Protein AF-A0A822EVS8-F1 (afdb_monomer)

Structure (mmCIF, N/CA/C/O backbone):
data_AF-A0A822EVS8-F1
#
_entry.id   AF-A0A822EVS8-F1
#
loop_
_atom_site.group_PDB
_atom_site.id
_atom_site.type_symbol
_atom_site.label_atom_id
_atom_site.label_alt_id
_atom_site.label_comp_id
_atom_site.label_asym_id
_atom_site.label_entity_id
_atom_site.label_seq_id
_atom_site.pdbx_PDB_ins_code
_atom_site.Cartn_x
_atom_site.Cartn_y
_atom_site.Cartn_z
_atom_site.occupancy
_atom_site.B_iso_or_equiv
_atom_site.auth_seq_id
_atom_site.auth_comp_id
_atom_site.auth_asym_id
_atom_site.auth_atom_id
_atom_site.pdbx_PDB_model_num
ATOM 1 N N . ASN A 1 1 ? -17.637 -15.374 25.736 1.00 43.69 1 ASN A N 1
ATOM 2 C CA . ASN A 1 1 ? -17.342 -14.759 24.424 1.00 43.69 1 ASN A CA 1
ATOM 3 C C . ASN A 1 1 ? -17.107 -13.270 24.599 1.00 43.69 1 ASN A C 1
ATOM 5 O O . ASN A 1 1 ? -18.025 -12.490 24.393 1.00 43.69 1 ASN A O 1
ATOM 9 N N . ASN A 1 2 ? -15.901 -12.880 25.023 1.00 48.59 2 ASN A N 1
ATOM 10 C CA . ASN A 1 2 ? -15.503 -11.473 25.046 1.00 48.59 2 ASN A CA 1
ATOM 11 C C . ASN A 1 2 ? -15.127 -11.081 23.622 1.00 48.59 2 ASN A C 1
ATOM 13 O O . ASN A 1 2 ? -14.035 -11.393 23.155 1.00 48.59 2 ASN A O 1
ATOM 17 N N . LYS A 1 3 ? -16.066 -10.455 22.916 1.00 55.91 3 LYS A N 1
ATOM 18 C CA . LYS A 1 3 ? -15.758 -9.708 21.704 1.00 55.91 3 LYS A CA 1
ATOM 19 C C . LYS A 1 3 ? -14.981 -8.486 22.196 1.00 55.91 3 LYS A C 1
ATOM 21 O O . LYS A 1 3 ? -15.553 -7.629 22.857 1.00 55.91 3 LYS A O 1
ATOM 26 N N . SER A 1 4 ? -13.662 -8.491 22.040 1.00 63.69 4 SER A N 1
ATOM 27 C CA . SER A 1 4 ? -12.844 -7.313 22.320 1.00 63.69 4 SER A CA 1
ATOM 28 C C . SER A 1 4 ? -13.236 -6.253 21.297 1.00 63.69 4 SER A C 1
ATOM 30 O O . SER A 1 4 ? -12.843 -6.347 20.133 1.00 63.69 4 SER A O 1
ATOM 32 N N . ASP A 1 5 ? -14.094 -5.322 21.704 1.00 78.56 5 ASP A N 1
ATOM 33 C CA . ASP A 1 5 ? -14.508 -4.216 20.854 1.00 78.56 5 ASP A CA 1
ATOM 34 C C . ASP A 1 5 ? -13.286 -3.329 20.602 1.00 78.56 5 ASP A C 1
ATOM 36 O O . ASP A 1 5 ? -12.721 -2.750 21.527 1.00 78.56 5 ASP A O 1
ATOM 40 N N . ILE A 1 6 ? -12.857 -3.266 19.340 1.00 79.00 6 ILE A N 1
ATOM 41 C CA . ILE A 1 6 ? -11.863 -2.295 18.882 1.00 79.00 6 ILE A CA 1
ATOM 42 C C . ILE A 1 6 ? -12.435 -0.905 19.139 1.00 79.00 6 ILE A C 1
ATOM 44 O O . ILE A 1 6 ? -13.518 -0.566 18.651 1.00 79.00 6 ILE A O 1
ATOM 48 N N . THR A 1 7 ? -11.712 -0.100 19.910 1.00 90.62 7 THR A N 1
ATOM 49 C CA . THR A 1 7 ? -12.081 1.295 20.115 1.00 90.62 7 THR A CA 1
ATOM 50 C C . THR A 1 7 ? -11.709 2.121 18.883 1.00 90.62 7 THR A C 1
ATOM 52 O O . THR A 1 7 ? -10.893 1.728 18.048 1.00 90.62 7 THR A O 1
ATOM 55 N N . ILE A 1 8 ? -12.291 3.316 18.767 1.00 86.25 8 ILE A N 1
ATOM 56 C CA . ILE A 1 8 ? -11.920 4.271 17.711 1.00 86.25 8 ILE A CA 1
ATOM 57 C C . ILE A 1 8 ? -10.431 4.644 17.814 1.00 86.25 8 ILE A C 1
ATOM 59 O O . ILE A 1 8 ? -9.776 4.839 16.792 1.00 86.25 8 ILE A O 1
ATOM 63 N N . ASN A 1 9 ? -9.887 4.705 19.032 1.00 88.75 9 ASN A N 1
ATOM 64 C CA . ASN A 1 9 ? -8.475 5.004 19.249 1.00 88.75 9 ASN A CA 1
ATOM 65 C C . ASN A 1 9 ? -7.578 3.888 18.709 1.00 88.75 9 ASN A C 1
ATOM 67 O O . ASN A 1 9 ? -6.638 4.194 17.981 1.00 88.75 9 ASN A O 1
ATOM 71 N N . ASP A 1 10 ? -7.920 2.622 18.966 1.00 83.25 10 ASP A N 1
ATOM 72 C CA . ASP A 1 10 ? -7.162 1.478 18.441 1.00 83.25 10 ASP A CA 1
ATOM 73 C C . ASP A 1 10 ? -7.177 1.469 16.906 1.00 83.25 10 ASP A C 1
ATOM 75 O O . ASP A 1 10 ? -6.157 1.241 16.259 1.00 83.25 10 ASP A O 1
ATOM 79 N N . ALA A 1 11 ? -8.328 1.779 16.298 1.00 85.56 11 ALA A N 1
ATOM 80 C CA . ALA A 1 11 ? -8.442 1.881 14.845 1.00 85.56 11 ALA A CA 1
ATOM 81 C C . ALA A 1 11 ? -7.562 3.008 14.270 1.00 85.56 11 ALA A C 1
ATOM 83 O O . ALA A 1 11 ? -6.887 2.809 13.259 1.00 85.56 11 ALA A O 1
ATOM 84 N N . ASN A 1 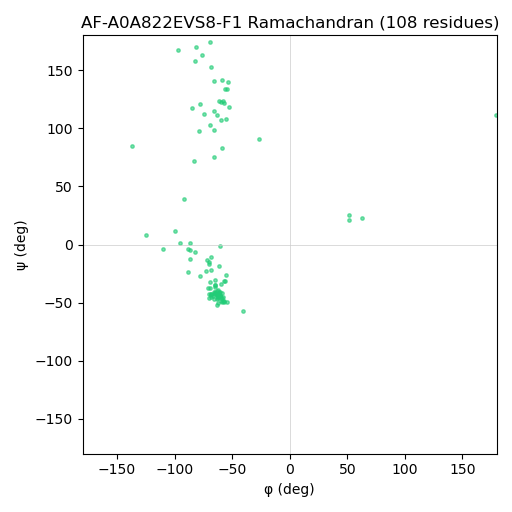12 ? -7.536 4.177 14.917 1.00 87.31 12 ASN A N 1
ATOM 85 C CA . ASN A 1 12 ? -6.699 5.302 14.497 1.00 87.31 12 ASN A CA 1
ATOM 86 C C . ASN A 1 12 ? -5.205 4.993 14.644 1.00 87.31 12 ASN A C 1
ATOM 88 O O . ASN A 1 12 ? -4.417 5.339 13.761 1.00 87.31 12 ASN A O 1
ATOM 92 N N . GLU A 1 13 ? -4.816 4.327 15.730 1.00 90.06 13 GLU A 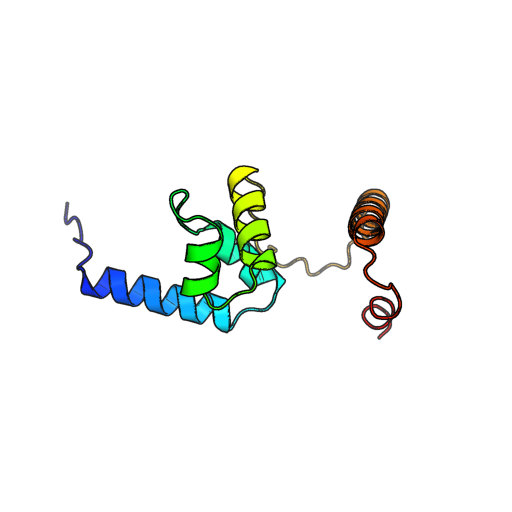N 1
ATOM 93 C CA . GLU A 1 13 ? -3.440 3.896 15.957 1.00 90.06 13 GLU A CA 1
ATOM 94 C C . GLU A 1 13 ? -2.997 2.887 14.892 1.00 90.06 13 GLU A C 1
ATOM 96 O O . GLU A 1 13 ? -1.952 3.071 14.271 1.00 90.06 13 GLU A O 1
ATOM 101 N N . LEU A 1 14 ? -3.823 1.878 14.594 1.00 88.56 14 LEU A N 1
ATOM 102 C CA . LEU A 1 14 ? -3.546 0.900 13.538 1.00 88.56 14 LEU A CA 1
ATOM 103 C C . LEU A 1 14 ? -3.360 1.563 12.172 1.00 88.56 14 LEU A C 1
ATOM 105 O O . LEU A 1 14 ? -2.415 1.244 11.453 1.00 88.56 14 LEU A O 1
ATOM 109 N N . VAL A 1 15 ? -4.239 2.500 11.817 1.00 88.50 15 VAL A N 1
ATOM 110 C CA . VAL A 1 15 ? -4.160 3.228 10.545 1.00 88.50 15 VAL A CA 1
ATOM 111 C C . VAL A 1 15 ? -2.899 4.097 10.477 1.00 88.50 15 VAL A C 1
ATOM 113 O O . VAL A 1 15 ? -2.229 4.124 9.444 1.00 88.50 15 VAL A O 1
ATOM 116 N N . THR A 1 16 ? -2.542 4.759 11.578 1.00 91.12 16 THR A N 1
ATOM 117 C CA . THR A 1 16 ? -1.327 5.583 11.671 1.00 91.12 16 THR A CA 1
ATOM 118 C C . THR A 1 16 ? -0.070 4.723 11.549 1.00 91.12 16 THR A C 1
ATOM 120 O O . THR A 1 16 ? 0.815 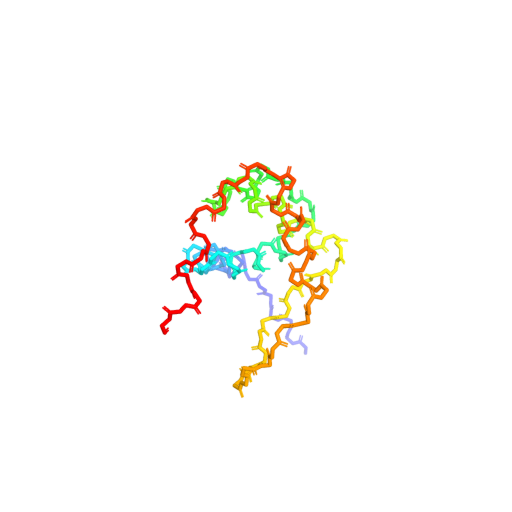5.020 10.749 1.00 91.12 16 THR A O 1
ATOM 123 N N . ASN A 1 17 ? -0.007 3.608 12.278 1.00 91.12 17 ASN A N 1
ATOM 124 C CA . ASN A 1 17 ? 1.118 2.677 12.226 1.00 91.12 17 ASN A CA 1
ATOM 125 C C . ASN A 1 17 ? 1.248 2.016 10.851 1.00 91.12 17 ASN A C 1
ATOM 127 O O . ASN A 1 17 ? 2.359 1.810 10.372 1.00 91.12 17 ASN A O 1
ATOM 131 N N . PHE A 1 18 ? 0.131 1.736 10.180 1.00 91.94 18 PHE A N 1
ATOM 132 C CA . PHE A 1 18 ? 0.148 1.226 8.814 1.00 91.94 18 PHE A CA 1
ATOM 133 C C . PHE A 1 18 ? 0.719 2.250 7.825 1.00 91.94 18 PHE A C 1
ATOM 135 O O . PHE A 1 18 ? 1.537 1.900 6.978 1.00 91.94 18 PHE A O 1
ATOM 142 N N . GLN A 1 19 ? 0.351 3.525 7.962 1.00 93.81 19 GLN A N 1
ATOM 143 C CA . GLN A 1 19 ? 0.924 4.604 7.157 1.00 93.81 19 GLN A CA 1
ATOM 144 C C . GLN A 1 19 ? 2.437 4.745 7.392 1.00 93.81 19 GLN A C 1
ATOM 146 O O . GLN A 1 19 ? 3.202 4.861 6.435 1.00 93.81 19 GLN A O 1
ATOM 151 N N . LEU A 1 20 ? 2.879 4.685 8.652 1.00 93.75 20 LEU A N 1
ATOM 152 C CA . LEU A 1 20 ? 4.301 4.700 9.005 1.00 93.75 20 LEU A CA 1
ATOM 153 C C . LEU A 1 20 ? 5.048 3.507 8.405 1.00 93.75 20 LEU A C 1
ATOM 155 O O . LEU A 1 20 ? 6.122 3.690 7.837 1.00 93.75 20 LEU A O 1
ATOM 159 N N . LEU A 1 21 ? 4.465 2.309 8.478 1.00 93.00 21 LEU A N 1
ATOM 160 C CA . LEU A 1 21 ? 5.051 1.100 7.909 1.00 93.00 21 LEU A CA 1
ATOM 161 C C . LEU A 1 21 ? 5.271 1.246 6.401 1.00 93.00 21 LEU A C 1
ATOM 163 O O . LEU A 1 21 ? 6.364 0.952 5.926 1.00 93.00 21 LEU A O 1
ATOM 167 N N . VAL A 1 22 ? 4.280 1.756 5.663 1.00 92.94 22 VAL A N 1
ATOM 168 C CA . VAL A 1 22 ? 4.431 2.054 4.229 1.00 92.94 22 VAL A CA 1
ATOM 169 C C . VAL A 1 22 ? 5.598 3.021 4.011 1.00 92.94 22 VAL A C 1
ATOM 171 O O . VAL A 1 22 ? 6.491 2.730 3.225 1.00 92.94 22 VAL A O 1
ATOM 174 N N . ASN A 1 23 ? 5.664 4.121 4.759 1.00 92.81 23 ASN A N 1
ATOM 175 C CA . ASN A 1 23 ? 6.708 5.136 4.580 1.00 92.81 23 ASN A CA 1
ATOM 176 C C . ASN A 1 23 ? 8.129 4.650 4.903 1.00 92.81 23 ASN A C 1
ATOM 178 O O . ASN A 1 23 ? 9.091 5.151 4.326 1.00 92.81 23 ASN A O 1
ATOM 182 N N . MET A 1 24 ? 8.271 3.708 5.835 1.00 93.50 24 MET A N 1
ATOM 183 C CA . MET A 1 24 ? 9.565 3.142 6.234 1.00 93.50 24 MET A CA 1
ATOM 184 C C . MET A 1 24 ? 10.012 1.968 5.357 1.00 93.50 24 MET A C 1
ATOM 186 O O . MET A 1 24 ? 11.158 1.534 5.456 1.00 93.50 24 MET A O 1
ATOM 190 N N . SER A 1 25 ? 9.109 1.43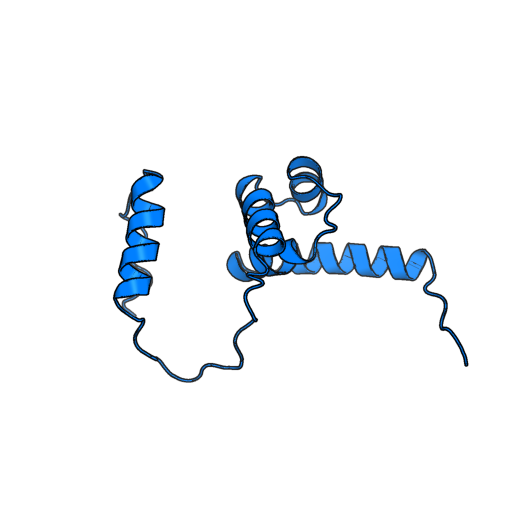5 4.538 1.00 92.50 25 SER A N 1
ATOM 191 C CA . SER A 1 25 ? 9.357 0.270 3.696 1.00 92.50 25 SER A CA 1
ATOM 192 C C . SER A 1 25 ? 10.078 0.641 2.404 1.00 92.50 25 SER A C 1
ATOM 194 O O . SER A 1 25 ? 10.002 1.781 1.941 1.00 92.50 25 SER A O 1
ATOM 196 N N . ASP A 1 26 ? 10.750 -0.331 1.789 1.00 90.50 26 ASP A N 1
ATOM 197 C CA . ASP A 1 26 ? 11.272 -0.170 0.434 1.00 90.50 26 ASP A CA 1
ATOM 198 C C . ASP A 1 26 ? 10.142 -0.121 -0.611 1.00 90.50 26 ASP A C 1
ATOM 200 O O . ASP A 1 26 ? 8.964 -0.311 -0.307 1.00 90.50 26 ASP A O 1
ATOM 204 N N . TYR A 1 27 ? 10.493 0.148 -1.868 1.00 86.31 27 TYR A N 1
ATOM 205 C CA . TYR A 1 27 ? 9.507 0.286 -2.938 1.00 86.31 27 TYR A CA 1
ATOM 206 C C . TYR A 1 27 ? 8.639 -0.971 -3.128 1.00 86.31 27 TYR A C 1
ATOM 208 O O . TYR A 1 27 ? 7.432 -0.852 -3.341 1.00 86.31 27 TYR A O 1
ATOM 216 N N . ALA A 1 28 ? 9.229 -2.167 -3.071 1.00 86.81 28 ALA A N 1
ATOM 217 C CA . ALA A 1 28 ? 8.500 -3.410 -3.308 1.00 86.81 28 ALA A CA 1
ATOM 218 C C . ALA A 1 28 ? 7.503 -3.677 -2.174 1.00 86.81 28 ALA A C 1
ATOM 220 O O . ALA A 1 28 ? 6.335 -3.991 -2.422 1.00 86.81 28 ALA A O 1
ATOM 221 N N . GLU A 1 29 ? 7.940 -3.469 -0.935 1.00 87.69 29 GLU A N 1
ATOM 222 C CA . GLU A 1 29 ? 7.109 -3.626 0.248 1.00 87.69 29 GLU A CA 1
ATOM 223 C C . GLU A 1 29 ? 6.026 -2.543 0.330 1.00 87.69 29 GLU A C 1
ATOM 225 O O . GLU A 1 29 ? 4.875 -2.849 0.639 1.00 87.69 29 GLU A O 1
ATOM 230 N N . GLN A 1 30 ? 6.325 -1.304 -0.067 1.00 92.50 30 GLN A N 1
ATOM 231 C CA . GLN A 1 30 ? 5.316 -0.255 -0.232 1.00 92.50 30 GLN A CA 1
ATOM 232 C C . GLN A 1 30 ? 4.191 -0.702 -1.169 1.00 92.50 30 GLN A C 1
ATOM 234 O O . GLN A 1 30 ? 3.018 -0.604 -0.812 1.00 92.50 30 GLN A O 1
ATOM 239 N N . ILE A 1 31 ? 4.522 -1.235 -2.350 1.00 92.00 31 ILE A N 1
ATOM 240 C CA . ILE A 1 31 ? 3.522 -1.748 -3.296 1.00 92.00 31 ILE A CA 1
ATOM 241 C C . ILE A 1 31 ? 2.703 -2.884 -2.680 1.00 92.00 31 ILE A C 1
ATOM 243 O O . ILE A 1 31 ? 1.475 -2.878 -2.799 1.00 92.00 31 ILE A O 1
ATOM 247 N N . ARG A 1 32 ? 3.356 -3.831 -1.995 1.00 89.50 32 ARG A N 1
ATOM 248 C CA . ARG A 1 32 ? 2.681 -4.951 -1.329 1.00 89.50 32 ARG A CA 1
ATOM 249 C C . ARG A 1 32 ? 1.699 -4.456 -0.275 1.00 89.50 32 ARG A C 1
ATOM 251 O O . ARG A 1 32 ? 0.542 -4.871 -0.278 1.00 89.50 32 ARG A O 1
ATOM 258 N N . LEU A 1 33 ? 2.120 -3.545 0.593 1.00 91.88 33 LEU A N 1
ATOM 259 C CA . LEU A 1 33 ? 1.268 -2.969 1.631 1.00 91.88 33 LEU A CA 1
ATOM 260 C C . LEU A 1 33 ? 0.092 -2.203 1.016 1.00 91.88 33 LEU A C 1
ATOM 262 O O . LEU A 1 33 ? -1.040 -2.354 1.470 1.00 91.88 33 LEU A O 1
ATOM 266 N N . LEU A 1 34 ? 0.309 -1.468 -0.078 1.00 93.56 34 LE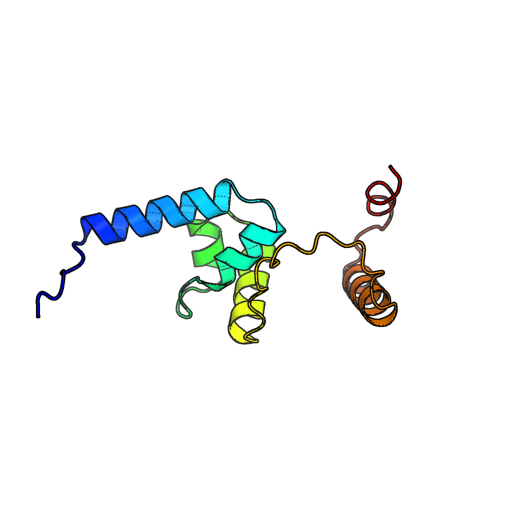U A N 1
ATOM 267 C CA . LEU A 1 34 ? -0.760 -0.756 -0.785 1.00 93.56 34 LEU A CA 1
ATOM 268 C C . LEU A 1 34 ? -1.850 -1.688 -1.353 1.00 93.56 34 LEU A C 1
ATOM 270 O O . LEU A 1 34 ? -2.966 -1.224 -1.594 1.00 93.56 34 LEU A O 1
ATOM 274 N N . THR A 1 35 ? -1.594 -2.994 -1.502 1.00 93.25 35 THR A N 1
ATOM 275 C CA . THR A 1 35 ? -2.641 -3.970 -1.871 1.00 93.25 35 THR A CA 1
ATOM 276 C C . THR A 1 35 ? -3.685 -4.183 -0.767 1.00 93.25 35 THR A C 1
ATOM 278 O O . THR A 1 35 ? -4.814 -4.578 -1.053 1.00 93.25 35 THR A O 1
ATOM 281 N N . LEU A 1 36 ? -3.356 -3.870 0.491 1.00 91.06 36 LEU A N 1
ATOM 282 C CA . LEU A 1 36 ? -4.255 -4.015 1.643 1.00 91.06 36 LEU A CA 1
ATOM 283 C C . LEU A 1 36 ? -5.226 -2.832 1.793 1.00 91.06 36 LEU A C 1
ATOM 285 O O . LEU A 1 36 ? -6.118 -2.849 2.642 1.00 91.06 36 LEU A O 1
ATOM 289 N N . VAL A 1 37 ? -5.064 -1.788 0.976 1.00 91.12 37 VAL A N 1
ATOM 290 C CA . VAL A 1 37 ? -5.892 -0.581 1.028 1.00 91.12 37 VAL A CA 1
ATOM 291 C C . VAL A 1 37 ? -7.343 -0.911 0.644 1.00 91.12 37 VAL A C 1
ATOM 293 O O . VAL A 1 37 ? -7.569 -1.671 -0.308 1.00 91.12 37 VAL A O 1
ATOM 296 N N . PRO A 1 38 ? -8.356 -0.322 1.321 1.00 90.38 38 PRO A N 1
ATOM 297 C CA . PRO A 1 38 ? -9.759 -0.624 1.048 1.00 90.38 38 PRO A CA 1
ATOM 298 C C . PRO A 1 38 ? -10.137 -0.459 -0.429 1.00 90.38 38 PRO A C 1
ATOM 300 O O . PRO A 1 38 ? -9.773 0.530 -1.063 1.00 90.38 38 PRO A O 1
ATOM 303 N N . LYS A 1 39 ? -10.956 -1.374 -0.968 1.00 88.69 39 LYS A N 1
ATOM 304 C CA . LYS A 1 39 ? -11.424 -1.323 -2.371 1.00 88.69 39 LYS A CA 1
ATOM 305 C C . LYS A 1 39 ? -12.137 -0.020 -2.737 1.00 88.69 39 LYS A C 1
ATOM 307 O O . LYS A 1 39 ? -12.020 0.450 -3.860 1.00 88.69 39 LYS A O 1
ATOM 312 N N . ALA A 1 40 ? -12.823 0.595 -1.772 1.00 92.81 40 ALA A N 1
ATOM 313 C CA . ALA A 1 40 ? -13.498 1.878 -1.955 1.00 92.81 40 ALA A CA 1
ATOM 314 C C . ALA A 1 40 ? -12.535 3.071 -2.115 1.00 92.81 40 ALA A C 1
ATOM 316 O O . ALA A 1 40 ? -12.962 4.163 -2.488 1.00 92.81 40 ALA A O 1
ATOM 317 N N . TRP A 1 41 ? -11.251 2.909 -1.786 1.00 92.31 41 TRP A N 1
ATOM 318 C CA . TRP A 1 41 ? -10.263 3.962 -1.966 1.00 92.31 41 TRP A CA 1
ATOM 319 C C . TRP A 1 41 ? -9.726 3.912 -3.394 1.00 92.31 41 TRP A C 1
ATOM 321 O O . TRP A 1 41 ? -9.122 2.931 -3.824 1.00 92.31 41 TRP A O 1
ATOM 331 N N . GLY A 1 42 ? -9.961 4.994 -4.132 1.00 91.94 42 GLY A N 1
ATOM 332 C CA . GLY A 1 42 ? -9.361 5.206 -5.443 1.00 91.94 42 GLY A CA 1
ATOM 333 C C . GLY A 1 42 ? -7.935 5.746 -5.344 1.00 91.94 42 GLY A C 1
ATOM 334 O O . GLY A 1 42 ? -7.496 6.208 -4.290 1.00 91.94 42 GLY A O 1
ATOM 335 N N . ARG A 1 43 ? -7.251 5.767 -6.493 1.00 94.81 43 ARG A N 1
ATOM 336 C CA . ARG A 1 43 ? -5.863 6.231 -6.664 1.00 94.81 43 ARG A CA 1
ATOM 337 C C . ARG A 1 43 ? -5.526 7.489 -5.858 1.00 94.81 43 ARG A C 1
ATOM 339 O O . ARG A 1 43 ? -4.610 7.448 -5.052 1.00 94.81 43 ARG A O 1
ATOM 346 N N . VAL A 1 44 ? -6.275 8.576 -6.064 1.00 94.94 44 VAL A N 1
ATOM 347 C CA . VAL A 1 44 ? -5.991 9.896 -5.464 1.00 94.94 44 VAL A CA 1
ATOM 348 C C . VAL A 1 44 ? -6.031 9.844 -3.939 1.00 94.94 44 VAL A C 1
ATOM 350 O O . VAL A 1 44 ? -5.191 10.437 -3.268 1.00 94.94 44 VAL A O 1
ATOM 353 N N . LYS A 1 45 ? -7.006 9.124 -3.375 1.00 96.25 45 LYS A N 1
ATOM 354 C CA . LYS A 1 45 ? -7.140 9.010 -1.922 1.00 96.25 45 LYS A CA 1
ATOM 355 C C . LYS A 1 45 ? -5.983 8.208 -1.339 1.00 96.25 45 LYS A C 1
ATOM 357 O O . LYS A 1 45 ? -5.426 8.607 -0.325 1.00 96.25 45 LYS A O 1
ATOM 362 N N . THR A 1 46 ? -5.615 7.115 -1.999 1.00 94.69 46 THR A N 1
ATOM 363 C CA . THR A 1 46 ? -4.488 6.274 -1.601 1.00 94.69 46 THR A CA 1
ATOM 364 C C . THR A 1 46 ? -3.169 7.045 -1.655 1.00 94.69 46 THR A C 1
ATOM 366 O O . THR A 1 46 ? -2.468 7.074 -0.649 1.00 94.69 46 THR A O 1
ATOM 369 N N . SER A 1 47 ? -2.855 7.727 -2.763 1.00 95.00 47 SER A N 1
ATOM 370 C CA . SER A 1 47 ? -1.604 8.493 -2.882 1.00 95.00 47 SER A CA 1
ATOM 371 C C . SER A 1 47 ? -1.528 9.637 -1.873 1.00 95.00 47 SER A C 1
ATOM 373 O O . SER A 1 47 ? -0.526 9.773 -1.178 1.00 95.00 47 SER A O 1
ATOM 375 N N . THR A 1 48 ? -2.616 10.392 -1.702 1.00 95.56 48 THR A N 1
ATOM 376 C CA . THR A 1 48 ? -2.679 11.482 -0.711 1.00 95.56 48 THR A CA 1
ATOM 377 C C . THR A 1 48 ? -2.501 10.968 0.716 1.00 95.56 48 THR A C 1
ATOM 379 O O . THR A 1 48 ? -1.764 11.562 1.496 1.00 95.56 48 THR A O 1
ATOM 382 N N . PHE A 1 49 ? -3.179 9.874 1.072 1.00 94.62 49 PHE A N 1
ATOM 383 C CA . PHE A 1 49 ? -3.138 9.348 2.432 1.00 94.62 49 PHE A CA 1
ATOM 384 C C . PHE A 1 49 ? -1.775 8.737 2.763 1.00 94.62 49 PHE A C 1
ATOM 386 O O . PHE A 1 49 ? -1.219 9.032 3.810 1.00 94.62 49 PHE A O 1
ATOM 393 N N . PHE A 1 50 ? -1.210 7.914 1.880 1.00 94.44 50 PHE A N 1
ATOM 394 C CA . PHE A 1 50 ? 0.067 7.243 2.138 1.00 94.44 50 PHE A CA 1
ATOM 395 C C . PHE A 1 50 ? 1.292 8.073 1.746 1.00 94.44 50 PHE A C 1
ATOM 397 O O . PHE A 1 50 ? 2.405 7.631 1.987 1.00 94.44 50 PHE A O 1
ATOM 404 N N . GLY A 1 51 ? 1.121 9.253 1.143 1.00 93.56 51 GLY A N 1
ATOM 405 C CA . GLY A 1 51 ? 2.246 10.066 0.672 1.00 93.56 51 GLY A CA 1
ATOM 406 C C . GLY A 1 51 ? 3.072 9.389 -0.428 1.00 93.56 51 GLY A C 1
ATOM 407 O O . GLY A 1 51 ? 4.241 9.720 -0.604 1.00 93.56 51 GLY A O 1
ATOM 408 N N . CYS A 1 52 ? 2.486 8.434 -1.155 1.00 92.62 52 CYS A N 1
ATOM 409 C CA . CYS A 1 52 ? 3.154 7.694 -2.220 1.00 92.62 52 CYS A CA 1
ATOM 410 C C . CYS A 1 52 ? 2.843 8.286 -3.601 1.00 92.62 52 CYS A C 1
ATOM 412 O O . CYS A 1 52 ? 1.941 9.112 -3.769 1.00 92.62 52 CYS A O 1
ATOM 414 N N . THR A 1 53 ? 3.586 7.859 -4.620 1.00 94.38 53 THR A N 1
ATOM 415 C CA . THR A 1 53 ? 3.327 8.308 -5.993 1.00 94.38 53 THR A CA 1
ATOM 416 C C . THR A 1 53 ? 2.003 7.754 -6.524 1.00 94.38 53 THR A C 1
ATOM 418 O O . THR A 1 53 ? 1.564 6.654 -6.177 1.00 94.38 53 THR A O 1
ATOM 421 N N . ASP A 1 54 ? 1.388 8.481 -7.456 1.00 92.44 54 ASP A N 1
ATOM 422 C CA . ASP A 1 54 ? 0.191 8.015 -8.163 1.00 92.44 54 ASP A CA 1
ATOM 423 C C . ASP A 1 54 ? 0.407 6.677 -8.885 1.00 92.44 54 ASP A C 1
ATOM 425 O O . ASP A 1 54 ? -0.524 5.874 -8.996 1.00 92.44 54 ASP A O 1
ATOM 429 N N . HIS A 1 55 ? 1.639 6.432 -9.341 1.00 92.38 55 HIS A N 1
ATOM 430 C CA . HIS A 1 55 ? 2.058 5.164 -9.925 1.00 92.38 55 HIS A CA 1
ATOM 431 C C . HIS A 1 55 ? 1.967 4.024 -8.905 1.00 92.38 55 HIS A C 1
ATOM 433 O O . HIS A 1 55 ? 1.302 3.023 -9.165 1.00 92.38 55 HIS A O 1
ATOM 439 N N . GLN A 1 56 ? 2.560 4.197 -7.720 1.00 91.50 56 GLN A N 1
ATOM 440 C CA . GLN A 1 56 ? 2.526 3.187 -6.661 1.00 91.50 56 GLN A CA 1
ATOM 441 C C . GLN A 1 56 ? 1.100 2.879 -6.207 1.00 91.50 56 GLN A C 1
ATOM 443 O O . GLN A 1 56 ? 0.718 1.714 -6.101 1.00 91.50 56 GLN A O 1
ATOM 448 N N . ALA A 1 57 ? 0.287 3.920 -6.015 1.00 93.88 57 ALA A N 1
ATOM 449 C CA . ALA A 1 57 ? -1.118 3.766 -5.658 1.00 93.88 57 ALA A CA 1
ATOM 450 C C . ALA A 1 57 ? -1.900 2.985 -6.728 1.00 93.88 57 ALA A C 1
ATOM 452 O O . ALA A 1 57 ? -2.677 2.090 -6.396 1.00 93.88 57 ALA A O 1
ATOM 453 N N . ARG A 1 58 ? -1.689 3.291 -8.017 1.00 94.69 58 ARG A N 1
ATOM 454 C CA . ARG A 1 58 ? -2.333 2.572 -9.127 1.00 94.69 58 ARG A CA 1
ATOM 455 C C . ARG A 1 58 ? -1.880 1.116 -9.192 1.00 94.69 58 ARG A C 1
ATOM 457 O O . ARG A 1 58 ? -2.720 0.244 -9.394 1.00 94.69 58 ARG A O 1
ATOM 464 N N . TYR A 1 59 ? -0.588 0.860 -9.017 1.00 92.31 59 TYR A N 1
ATOM 465 C CA . TYR A 1 59 ? -0.031 -0.481 -9.128 1.00 92.31 59 TYR A CA 1
ATOM 466 C C . TYR A 1 59 ? -0.461 -1.386 -7.965 1.00 92.31 59 TYR A C 1
ATOM 468 O O . TYR A 1 59 ? -0.913 -2.501 -8.204 1.00 92.31 59 TYR A O 1
ATOM 476 N N . GLY A 1 60 ? -0.457 -0.884 -6.726 1.00 92.44 60 GLY A N 1
ATOM 477 C CA . GLY A 1 60 ? -0.988 -1.626 -5.575 1.00 92.44 60 GLY A CA 1
ATOM 478 C C . GLY A 1 60 ? -2.479 -1.965 -5.716 1.00 92.44 60 GLY A C 1
ATOM 479 O O . GLY A 1 60 ? -2.890 -3.089 -5.433 1.00 92.44 60 GLY A O 1
ATOM 480 N N . ILE A 1 61 ? -3.290 -1.028 -6.227 1.00 91.38 61 ILE A N 1
ATOM 481 C CA . ILE A 1 61 ? -4.713 -1.273 -6.531 1.00 91.38 61 ILE A CA 1
ATOM 482 C C . ILE A 1 61 ? -4.871 -2.350 -7.609 1.00 91.38 61 ILE A C 1
ATOM 484 O O . ILE A 1 61 ? -5.672 -3.265 -7.439 1.00 91.38 61 ILE A O 1
ATOM 488 N N . TYR A 1 62 ? -4.096 -2.259 -8.692 1.00 92.19 62 TYR A N 1
ATOM 489 C CA . TYR A 1 62 ? -4.112 -3.246 -9.768 1.00 92.19 62 TYR A CA 1
ATOM 490 C C . TYR A 1 62 ? -3.786 -4.656 -9.251 1.00 92.19 62 TYR A C 1
ATOM 492 O O . TYR A 1 62 ? -4.540 -5.589 -9.516 1.00 92.19 62 TYR A O 1
ATOM 500 N N . LEU A 1 63 ? -2.719 -4.803 -8.458 1.00 90.38 63 LEU A N 1
ATOM 501 C CA . LEU A 1 63 ? -2.313 -6.095 -7.896 1.00 90.38 63 LEU A CA 1
ATOM 502 C C . LEU A 1 63 ? -3.363 -6.675 -6.946 1.00 90.38 63 LEU A C 1
ATOM 504 O O . LEU A 1 63 ? -3.632 -7.873 -6.989 1.00 90.38 63 LEU A O 1
ATOM 508 N N . ARG A 1 64 ? -3.989 -5.832 -6.118 1.00 90.81 64 ARG A N 1
ATOM 509 C CA . ARG A 1 64 ? -5.105 -6.242 -5.256 1.00 90.81 64 ARG A CA 1
ATOM 510 C C . ARG A 1 64 ? -6.280 -6.774 -6.069 1.00 90.81 64 ARG A C 1
ATOM 512 O O . ARG A 1 64 ? -6.860 -7.787 -5.703 1.00 90.81 64 ARG A O 1
ATOM 519 N N . ASP A 1 65 ? -6.664 -6.073 -7.132 1.00 88.69 65 ASP A N 1
ATOM 520 C CA . ASP A 1 65 ? -7.832 -6.443 -7.937 1.00 88.69 65 ASP A CA 1
ATOM 521 C C . ASP A 1 65 ? -7.568 -7.696 -8.792 1.00 88.69 65 ASP A C 1
ATOM 523 O O . ASP A 1 65 ? -8.507 -8.404 -9.148 1.00 88.69 65 ASP A O 1
ATOM 527 N N . ALA A 1 66 ? -6.296 -7.994 -9.069 1.00 86.81 66 ALA A N 1
ATOM 528 C CA . ALA A 1 66 ? -5.847 -9.217 -9.725 1.00 86.81 66 ALA A CA 1
ATOM 529 C C . ALA A 1 66 ? -5.598 -10.395 -8.755 1.00 86.81 66 ALA A C 1
ATOM 531 O O . ALA A 1 66 ? -5.142 -11.445 -9.205 1.00 86.81 66 ALA A O 1
ATOM 532 N N . ASP A 1 67 ? -5.834 -10.227 -7.445 1.00 83.62 67 ASP A N 1
ATOM 533 C CA . ASP A 1 67 ? -5.446 -11.173 -6.381 1.00 83.62 67 ASP A CA 1
ATOM 534 C C . ASP A 1 67 ? -3.949 -11.577 -6.432 1.00 83.62 67 ASP A C 1
ATOM 536 O O . ASP A 1 67 ? -3.537 -12.622 -5.931 1.00 83.62 67 ASP A O 1
ATOM 540 N N . GLN A 1 68 ? -3.098 -10.714 -6.999 1.00 77.06 68 GLN A N 1
ATOM 541 C CA . GLN A 1 68 ? -1.648 -10.900 -7.146 1.00 77.06 68 GLN A CA 1
ATOM 542 C C . GLN A 1 68 ? -0.881 -10.302 -5.963 1.00 77.06 68 GLN A C 1
ATOM 544 O O . GLN A 1 68 ? 0.169 -9.680 -6.134 1.00 77.06 68 GLN A O 1
ATOM 549 N N . VAL A 1 69 ? -1.414 -10.453 -4.747 1.00 72.31 69 VAL A N 1
ATOM 550 C CA . VAL A 1 69 ? -0.727 -10.000 -3.534 1.00 72.31 69 VAL A CA 1
ATOM 551 C C . VAL A 1 69 ? 0.606 -10.737 -3.464 1.00 72.31 69 VAL A C 1
ATOM 553 O O . VAL A 1 69 ? 0.641 -11.938 -3.208 1.00 72.31 69 VAL A O 1
ATOM 556 N N . LEU A 1 70 ? 1.698 -10.015 -3.727 1.00 58.31 70 LEU A N 1
ATOM 557 C CA . LEU A 1 70 ? 3.050 -10.543 -3.620 1.00 58.31 70 LEU A CA 1
ATOM 558 C C . LEU A 1 70 ? 3.215 -11.096 -2.204 1.00 58.31 70 LEU A C 1
ATOM 560 O O . LEU A 1 70 ? 3.251 -10.342 -1.234 1.00 58.31 70 LEU A O 1
ATOM 564 N N . SER A 1 71 ? 3.264 -12.417 -2.064 1.00 52.47 71 SER A N 1
ATOM 565 C CA . SER A 1 71 ? 3.685 -13.046 -0.821 1.00 52.47 71 SER A CA 1
ATOM 566 C C . SER A 1 71 ? 5.086 -12.531 -0.508 1.00 52.47 71 SER A C 1
ATOM 568 O O . SER A 1 71 ? 5.987 -12.690 -1.333 1.00 52.47 71 SER A O 1
ATOM 570 N N . TYR A 1 72 ? 5.266 -11.898 0.657 1.00 48.56 72 TYR A N 1
ATOM 571 C CA . TYR A 1 72 ? 6.609 -11.600 1.152 1.00 48.56 72 TYR A CA 1
ATOM 572 C C . TYR A 1 72 ? 7.382 -12.924 1.171 1.00 48.56 72 TYR A C 1
ATOM 574 O O . TYR A 1 72 ? 6.799 -13.939 1.576 1.00 48.56 72 TYR A O 1
ATOM 582 N N . PRO A 1 73 ? 8.626 -12.963 0.677 1.00 44.47 73 PRO A N 1
ATOM 583 C CA . PRO A 1 73 ? 9.339 -14.214 0.519 1.00 44.47 73 PRO A CA 1
ATOM 584 C C . PRO A 1 73 ? 9.445 -14.922 1.871 1.00 44.47 73 PRO A C 1
ATOM 586 O O . PRO A 1 73 ? 9.972 -14.382 2.842 1.00 44.47 73 PRO A O 1
ATOM 589 N N . ILE A 1 74 ? 8.946 -16.158 1.911 1.00 45.91 74 ILE A N 1
ATOM 590 C CA . ILE A 1 74 ? 9.504 -17.193 2.779 1.00 45.91 74 ILE A CA 1
ATOM 591 C C . ILE A 1 74 ? 10.990 -17.191 2.433 1.00 45.91 74 ILE A C 1
ATOM 593 O O . ILE A 1 74 ? 11.288 -17.385 1.261 1.00 45.91 74 ILE A O 1
ATOM 597 N N . ASP A 1 75 ? 11.875 -16.888 3.384 1.00 42.34 75 ASP A N 1
ATOM 598 C CA . ASP A 1 75 ? 13.334 -16.8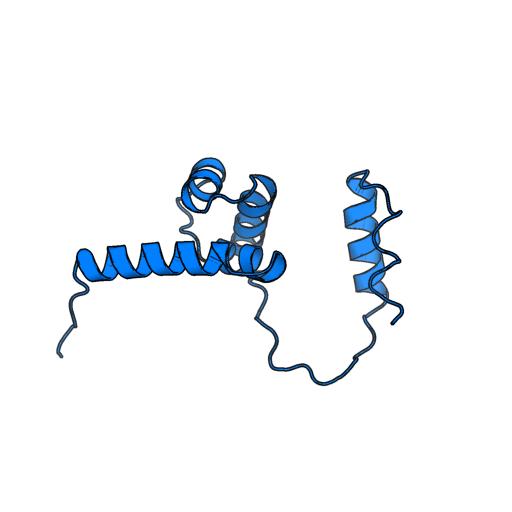32 3.223 1.00 42.34 75 ASP A CA 1
ATOM 599 C C . ASP A 1 75 ? 13.862 -17.740 2.091 1.00 42.34 75 ASP A C 1
ATOM 601 O O . ASP A 1 75 ? 14.208 -18.903 2.311 1.00 42.34 75 ASP A O 1
ATOM 605 N N . CYS A 1 76 ? 13.975 -17.221 0.865 1.00 44.19 76 CYS A N 1
ATOM 606 C CA . CYS A 1 76 ? 14.654 -17.923 -0.216 1.00 44.19 76 CYS A CA 1
ATOM 607 C C . CYS A 1 76 ? 16.146 -17.645 -0.052 1.00 44.19 76 CYS A C 1
ATOM 609 O O . CYS A 1 76 ? 16.754 -16.897 -0.813 1.00 44.19 76 CYS A O 1
ATOM 611 N N . ARG A 1 77 ? 16.752 -18.253 0.974 1.00 42.19 77 ARG A N 1
ATOM 612 C CA . ARG A 1 77 ? 18.200 -18.483 1.015 1.00 42.19 77 ARG A CA 1
ATOM 613 C C . ARG A 1 77 ? 18.562 -19.473 -0.090 1.00 42.19 77 ARG A C 1
ATOM 615 O O . ARG A 1 77 ? 18.791 -20.652 0.158 1.00 42.19 77 ARG A O 1
ATOM 622 N N . GLY A 1 78 ? 18.578 -18.992 -1.320 1.00 46.75 78 GLY A N 1
ATOM 623 C CA . GLY A 1 78 ? 18.982 -19.754 -2.482 1.00 46.75 78 GLY A CA 1
ATOM 624 C C . GLY A 1 78 ? 18.845 -18.878 -3.708 1.00 46.75 78 GLY A C 1
ATOM 625 O O . GLY A 1 78 ? 17.728 -18.550 -4.093 1.00 46.75 78 GLY A O 1
ATOM 626 N N . ASN A 1 79 ? 19.978 -18.512 -4.307 1.00 51.84 79 ASN A N 1
ATOM 627 C CA . ASN A 1 79 ? 20.042 -17.980 -5.664 1.00 51.84 79 ASN A CA 1
ATOM 628 C C . ASN A 1 79 ? 19.453 -19.030 -6.616 1.00 51.84 79 ASN A C 1
ATOM 630 O O . ASN A 1 79 ? 20.178 -19.850 -7.179 1.00 51.84 79 ASN A O 1
ATOM 634 N N . LEU A 1 80 ? 18.131 -19.057 -6.743 1.00 54.53 80 LEU A N 1
ATOM 635 C CA . LEU A 1 80 ? 17.468 -19.755 -7.825 1.00 54.53 80 LEU A CA 1
ATOM 636 C C . LEU A 1 80 ? 17.594 -18.845 -9.048 1.00 54.53 80 LEU A C 1
ATOM 638 O O . LEU A 1 80 ? 17.172 -17.688 -8.974 1.00 54.53 80 LEU A O 1
ATOM 642 N N . PRO A 1 81 ? 18.220 -19.311 -10.142 1.00 54.72 81 PRO A N 1
ATOM 643 C CA . PRO A 1 81 ? 18.276 -18.531 -11.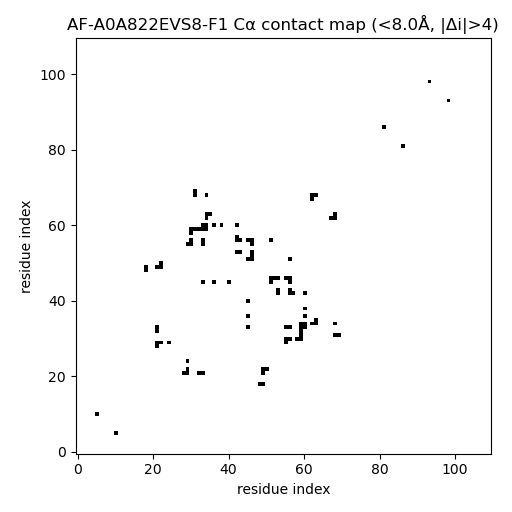366 1.00 54.72 81 PRO A CA 1
ATOM 644 C C . PRO A 1 81 ? 16.848 -18.192 -11.797 1.00 54.72 81 PRO A C 1
ATOM 646 O O . PRO A 1 81 ? 15.962 -19.050 -11.763 1.00 54.72 81 PRO A O 1
ATOM 649 N N . PHE A 1 82 ? 16.631 -16.927 -12.152 1.00 58.25 82 PHE A N 1
ATOM 650 C CA . PHE A 1 82 ? 15.345 -16.475 -12.664 1.00 58.25 82 PHE A CA 1
ATOM 651 C C . PHE A 1 82 ? 14.977 -17.270 -13.918 1.00 58.25 82 PHE A C 1
ATOM 653 O O . PHE A 1 82 ? 15.830 -17.579 -14.751 1.00 58.25 82 PHE A O 1
ATOM 660 N N . ASP A 1 83 ? 13.692 -17.593 -14.044 1.00 69.06 83 ASP A N 1
ATOM 661 C CA . ASP A 1 83 ? 13.153 -18.154 -15.275 1.00 69.06 83 ASP A CA 1
ATOM 662 C C . ASP A 1 83 ? 13.349 -17.127 -16.413 1.00 69.06 83 ASP A C 1
ATOM 664 O O . ASP A 1 83 ? 12.858 -15.995 -16.289 1.00 69.06 83 ASP A O 1
ATOM 668 N N . PRO A 1 84 ? 14.031 -17.486 -17.519 1.00 70.88 84 PRO A N 1
ATOM 669 C CA . PRO A 1 84 ? 14.276 -16.581 -18.645 1.00 70.88 84 PRO A CA 1
ATOM 670 C C . PRO A 1 84 ? 12.999 -15.964 -19.235 1.00 70.88 84 PRO A C 1
ATOM 672 O O . PRO A 1 84 ? 13.025 -14.873 -19.804 1.00 70.88 84 PRO A O 1
ATOM 675 N N . PHE A 1 85 ? 11.854 -16.636 -19.094 1.00 72.12 85 PHE A N 1
ATOM 676 C CA . PHE A 1 85 ? 10.568 -16.120 -19.546 1.00 72.12 85 PHE A CA 1
ATOM 677 C C . PHE A 1 85 ? 10.070 -14.957 -18.677 1.00 72.12 85 PHE A C 1
ATOM 679 O O . PHE A 1 85 ? 9.503 -13.987 -19.192 1.00 72.12 85 PHE A O 1
ATOM 686 N N . ILE A 1 86 ? 10.304 -15.023 -17.364 1.00 69.31 86 ILE A N 1
ATOM 687 C CA . ILE A 1 86 ? 9.969 -13.938 -16.433 1.00 69.31 86 ILE A CA 1
ATOM 688 C C . ILE A 1 86 ? 10.875 -12.738 -16.707 1.00 69.31 86 ILE A C 1
ATOM 690 O O . ILE A 1 86 ? 10.378 -11.618 -16.799 1.00 69.31 86 ILE A O 1
ATOM 694 N N . GLU A 1 87 ? 12.171 -12.971 -16.927 1.00 69.25 87 GLU A N 1
ATOM 695 C CA . GLU A 1 87 ? 13.126 -11.922 -17.298 1.00 69.25 87 GLU A CA 1
ATOM 696 C C . GLU A 1 87 ? 12.692 -11.194 -18.578 1.00 69.25 87 GLU A C 1
ATOM 698 O O . GLU A 1 87 ? 12.586 -9.968 -18.588 1.00 69.25 87 GLU A O 1
ATOM 703 N N . GLN A 1 88 ? 12.327 -11.935 -19.628 1.00 71.56 88 GLN A N 1
ATOM 704 C CA . GLN A 1 88 ? 11.854 -11.347 -20.881 1.00 71.56 88 GLN A CA 1
ATOM 705 C C . GLN A 1 88 ? 10.526 -10.591 -20.716 1.00 71.56 88 GLN A C 1
ATOM 707 O O . GLN A 1 88 ? 10.307 -9.568 -21.365 1.00 71.56 88 GLN A O 1
ATOM 712 N N . THR A 1 89 ? 9.635 -11.065 -19.844 1.00 71.88 89 THR A N 1
ATOM 713 C CA . THR A 1 89 ? 8.350 -10.403 -19.567 1.00 71.88 89 THR A CA 1
ATOM 714 C C . THR A 1 89 ? 8.560 -9.075 -18.845 1.00 71.88 89 THR A C 1
ATOM 716 O O . THR A 1 89 ? 7.981 -8.062 -19.238 1.00 71.88 89 THR A O 1
ATOM 719 N N . VAL A 1 90 ? 9.432 -9.060 -17.835 1.00 65.94 90 VAL A N 1
ATOM 720 C CA . VAL A 1 90 ? 9.833 -7.845 -17.115 1.00 65.94 90 VAL A CA 1
ATOM 721 C C . VAL A 1 90 ? 10.540 -6.877 -18.062 1.00 65.94 90 VAL A C 1
ATOM 723 O O . VAL A 1 90 ? 10.233 -5.687 -18.071 1.00 65.94 90 VAL A O 1
ATOM 726 N N . PHE A 1 91 ? 11.425 -7.389 -18.919 1.00 68.44 91 PHE A N 1
ATOM 727 C CA . 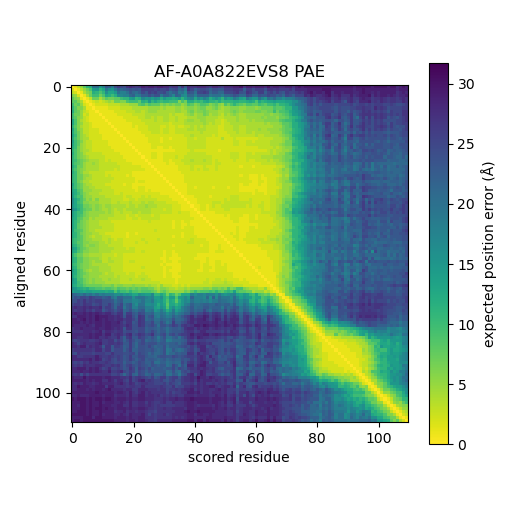PHE A 1 91 ? 12.096 -6.594 -19.940 1.00 68.44 91 PHE A CA 1
ATOM 728 C C . PHE A 1 91 ? 11.086 -5.928 -20.883 1.00 68.44 91 PHE A C 1
ATOM 730 O O . PHE A 1 91 ? 11.119 -4.719 -21.085 1.00 68.44 91 PHE A O 1
ATOM 737 N N . ASN A 1 92 ? 10.126 -6.684 -21.410 1.00 69.31 92 ASN A N 1
ATOM 738 C CA . ASN A 1 92 ? 9.121 -6.138 -22.318 1.00 69.31 92 ASN A CA 1
ATOM 739 C C . ASN A 1 92 ? 8.218 -5.101 -21.632 1.00 69.31 92 ASN A C 1
ATOM 741 O O . ASN A 1 92 ? 7.879 -4.101 -22.258 1.00 69.31 92 ASN A O 1
ATOM 745 N N . PHE A 1 93 ? 7.879 -5.310 -20.355 1.00 62.84 93 PHE A N 1
ATOM 746 C CA . PHE A 1 93 ? 7.079 -4.378 -19.558 1.00 62.84 93 PHE A CA 1
ATOM 747 C C . PHE A 1 93 ? 7.774 -3.018 -19.376 1.00 62.84 93 PHE A C 1
ATOM 749 O O . PHE A 1 93 ? 7.153 -1.977 -19.570 1.00 62.84 93 PHE A O 1
ATOM 756 N N . TYR A 1 94 ? 9.077 -3.002 -19.076 1.00 60.12 94 TYR A N 1
ATOM 757 C CA . TYR A 1 94 ? 9.831 -1.748 -18.939 1.00 60.12 94 TYR A CA 1
ATOM 758 C C . TYR A 1 94 ? 10.210 -1.113 -20.281 1.00 60.12 94 TYR A C 1
ATOM 760 O O . TYR A 1 94 ? 10.348 0.108 -20.370 1.00 60.12 94 TYR A O 1
ATOM 768 N N . HIS A 1 95 ? 10.345 -1.914 -21.340 1.00 62.50 95 HIS A N 1
ATOM 769 C CA . HIS A 1 95 ? 10.621 -1.414 -22.684 1.00 62.50 95 HIS A CA 1
ATOM 770 C C . HIS A 1 95 ? 9.430 -0.652 -23.285 1.00 62.50 95 HIS A C 1
ATOM 772 O O . HIS A 1 95 ? 9.636 0.315 -24.016 1.00 62.50 95 HIS A O 1
ATOM 778 N N . THR A 1 96 ? 8.193 -1.031 -22.944 1.00 56.25 96 THR A N 1
ATOM 779 C CA . THR A 1 96 ? 6.983 -0.312 -23.379 1.00 56.25 96 THR A CA 1
ATOM 780 C C . THR A 1 96 ? 6.796 1.060 -22.728 1.00 56.25 96 THR A C 1
ATOM 782 O O . THR A 1 96 ? 6.059 1.875 -23.275 1.00 56.25 96 THR A O 1
ATOM 785 N N . ASP A 1 97 ? 7.490 1.340 -21.623 1.00 52.31 97 ASP A N 1
ATOM 786 C CA . ASP A 1 97 ? 7.325 2.571 -20.837 1.00 52.31 97 ASP A CA 1
ATOM 787 C C . ASP A 1 97 ? 8.402 3.645 -21.119 1.00 52.31 97 ASP A C 1
ATOM 789 O O . ASP A 1 97 ? 8.516 4.616 -20.374 1.00 52.31 97 ASP A O 1
ATOM 793 N N . GLU A 1 98 ? 9.213 3.494 -22.179 1.00 55.25 98 GLU A N 1
ATOM 794 C CA . GLU A 1 98 ? 10.321 4.408 -22.547 1.00 55.25 98 GLU A CA 1
ATOM 795 C C . GLU A 1 98 ? 11.313 4.714 -21.396 1.00 55.25 98 GLU A C 1
ATOM 797 O O . GLU A 1 98 ? 12.069 5.692 -21.435 1.00 55.25 98 GLU A O 1
ATOM 802 N N . ILE A 1 99 ? 11.374 3.862 -20.364 1.00 53.22 99 ILE A N 1
AT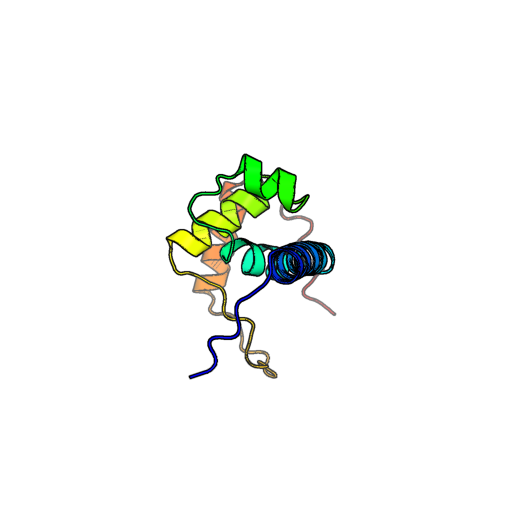OM 803 C CA . ILE A 1 99 ? 12.319 4.024 -19.258 1.00 53.22 99 ILE A CA 1
ATOM 804 C C . ILE A 1 99 ? 13.715 3.632 -19.755 1.00 53.22 99 ILE A C 1
ATOM 806 O O . ILE A 1 99 ? 14.009 2.486 -20.091 1.00 53.22 99 ILE A O 1
ATOM 810 N N . ASN A 1 100 ? 14.589 4.634 -19.834 1.00 49.88 100 ASN A N 1
ATOM 811 C CA . ASN A 1 100 ? 15.930 4.537 -20.397 1.00 49.88 100 ASN A CA 1
ATOM 812 C C . ASN A 1 100 ? 16.804 3.552 -19.587 1.00 49.88 100 ASN A C 1
ATOM 814 O O . ASN A 1 100 ? 17.188 3.821 -18.449 1.00 49.88 100 ASN A O 1
ATOM 818 N N . TYR A 1 101 ? 17.145 2.418 -20.203 1.00 49.31 101 TYR A N 1
ATOM 819 C CA . TYR A 1 101 ? 17.783 1.222 -19.622 1.00 49.31 101 TYR A CA 1
ATOM 820 C C . TYR A 1 101 ? 19.172 1.399 -18.983 1.00 49.31 101 TYR A C 1
ATOM 822 O O . TYR A 1 101 ? 19.741 0.438 -18.469 1.00 49.31 101 TYR A O 1
ATOM 830 N N . ARG A 1 102 ? 19.757 2.600 -18.995 1.00 45.16 102 ARG A N 1
ATOM 831 C CA . ARG A 1 102 ? 21.151 2.805 -18.565 1.00 45.16 102 ARG A CA 1
ATOM 832 C C . ARG A 1 102 ? 21.411 2.608 -17.067 1.00 45.16 102 ARG A C 1
ATOM 834 O O . ARG A 1 102 ? 22.574 2.528 -16.692 1.00 45.16 102 ARG A O 1
ATOM 841 N N . ASN A 1 103 ? 20.376 2.489 -16.233 1.00 46.12 103 ASN A N 1
ATOM 842 C CA . ASN A 1 103 ? 20.538 2.437 -14.775 1.00 46.12 103 ASN A CA 1
ATOM 843 C C . ASN A 1 103 ? 20.245 1.072 -14.127 1.00 46.12 103 ASN A C 1
ATOM 845 O O . ASN A 1 103 ? 20.457 0.940 -12.927 1.00 46.12 103 ASN A O 1
ATOM 849 N N . ILE A 1 104 ? 19.789 0.055 -14.869 1.00 50.06 104 ILE A N 1
ATOM 850 C CA . ILE A 1 104 ? 19.443 -1.256 -14.275 1.00 50.06 104 ILE A CA 1
ATOM 851 C C . ILE A 1 104 ? 20.662 -2.197 -14.220 1.00 50.06 104 ILE A C 1
ATOM 853 O O . ILE A 1 104 ? 20.749 -3.061 -13.351 1.00 50.06 104 ILE A O 1
ATOM 857 N N . THR A 1 105 ? 21.667 -1.990 -15.075 1.00 43.88 105 THR A N 1
ATOM 858 C CA . THR A 1 105 ? 22.829 -2.890 -15.188 1.00 43.88 105 THR A CA 1
ATOM 859 C C . THR A 1 105 ? 23.809 -2.818 -14.009 1.00 43.88 105 THR A C 1
ATOM 861 O O . THR A 1 105 ? 24.650 -3.698 -13.876 1.00 43.88 105 THR A O 1
ATOM 864 N N . PHE A 1 106 ? 23.713 -1.815 -13.129 1.00 42.34 106 PHE A N 1
ATOM 865 C CA . PHE A 1 106 ? 24.645 -1.658 -12.002 1.00 42.34 106 PHE A CA 1
ATOM 866 C C . PHE A 1 106 ? 24.237 -2.392 -10.715 1.00 42.34 106 PHE A C 1
ATOM 868 O O . PHE A 1 106 ? 25.014 -2.399 -9.769 1.00 42.34 106 PHE A O 1
ATOM 875 N N . ALA A 1 107 ? 23.066 -3.033 -10.659 1.00 43.44 107 ALA A N 1
ATOM 876 C CA . ALA A 1 107 ? 22.608 -3.725 -9.447 1.00 43.44 107 ALA A CA 1
ATOM 877 C C . ALA A 1 107 ? 22.914 -5.238 -9.413 1.00 43.44 107 ALA A C 1
ATOM 879 O O . ALA A 1 107 ? 22.536 -5.901 -8.454 1.00 43.44 107 ALA A O 1
ATOM 880 N N . PHE A 1 108 ? 23.569 -5.797 -10.440 1.00 44.97 108 PHE A N 1
ATOM 881 C CA . PHE A 1 108 ? 23.700 -7.257 -10.599 1.00 44.97 108 PHE A CA 1
ATOM 882 C C . PHE A 1 108 ? 25.137 -7.781 -10.734 1.00 44.97 108 PHE A C 1
ATOM 884 O O . PHE A 1 108 ? 25.327 -8.968 -10.994 1.00 44.97 108 PHE A O 1
ATOM 891 N N . ILE A 1 109 ? 26.151 -6.934 -10.533 1.00 40.19 109 ILE A N 1
ATOM 892 C CA . ILE A 1 109 ? 27.548 -7.369 -10.406 1.00 40.19 109 ILE A CA 1
ATOM 893 C C . ILE A 1 109 ? 28.196 -6.598 -9.250 1.00 40.19 109 ILE A C 1
ATOM 895 O O . ILE A 1 109 ? 28.795 -5.553 -9.477 1.00 40.19 109 ILE A O 1
ATOM 899 N N . GLU A 1 110 ? 28.009 -7.099 -8.029 1.00 35.06 110 GLU A N 1
ATOM 900 C CA . GLU A 1 110 ? 29.017 -7.253 -6.959 1.00 35.06 110 GLU A CA 1
ATOM 901 C C . GLU A 1 110 ? 28.426 -8.058 -5.792 1.00 35.06 110 GLU A C 1
ATOM 903 O O . GLU A 1 110 ? 27.303 -7.732 -5.344 1.00 35.06 110 GLU A O 1
#

Foldseek 3Di:
DPPPDQDPVNVVVVLVVLLVCLVPDDLVVVLLSLLVDDLPDDLVNSCVSSVHDSVSNVSSNVCNVVVVRPDDDPPPPDPDPDDVVVVVVVVVVVVVVPPDPPPPVVPPDD

Mean predicted aligned error: 14.37 Å

Solvent-accessible surface area (backbone atoms only — not comparable to full-atom values): 6774 Å² total; per-residue (Å²): 134,85,78,80,76,80,48,73,65,56,52,50,49,52,54,51,51,50,41,49,50,42,67,74,40,55,74,70,54,28,32,44,55,45,34,74,54,59,87,87,56,51,45,70,57,44,13,66,71,54,73,47,51,62,64,48,30,44,49,8,47,51,31,39,77,66,71,55,68,66,72,76,76,74,84,71,90,58,94,67,81,76,56,68,68,58,54,52,50,55,48,52,58,44,60,75,65,74,59,74,72,86,72,66,74,73,81,79,76,133

Nearest PDB structures (foldseek):
  3f72-assembly3_F  TM=3.626E-01  e=2.123E+00  Staphylococcus aureus
  3f72-assembly1_B  TM=3.557E-01  e=2.123E+00  Staphylococcus aureus
  3f72-assembly3_E  TM=3.521E-01  e=4.415E+00  Staphylococcus aureus
  8bvw-assembly1_M  TM=3.341E-01  e=4.942E+00  Homo sapiens
  1c9b-assembly4_M  TM=3.375E-01  e=6.191E+00  Homo sapiens

pLDDT: mean 75.69, std 19.24, range [35.06, 96.25]

Secondary structure (DSSP, 8-state):
-------HHHHHHHHHHHHHHHHHS-HHHHHHHHTTS-TT--HHHHHHHHT--HHHHHHHHHHHHTT---PPPP---S-PPPPHHHHHHHHHHHHTTT--GGGTGGGS--

Sequence (110 aa):
NNKSDITINDANELVTNFQLLVNMSDYAEQIRLLTLVPKAWGRVKTSTFFGCTDHQARYGIYLRDADQVLSYPIDCRGNLPFDPFIEQTVFNFYHTDEINYRNITFAFIE

Radius of gyration: 17.81 Å; Cα contacts (8 Å, |Δi|>4): 55; chains: 1; bounding box: 46×31×48 Å